Protein AF-A0A6N4DPA6-F1 (afdb_monomer_lite)

Sequence (140 aa):
MSDLPRKRKHWAKEALQALDLGWELLYKEYPQPNEEQKLELVSFAPMAAGLNRAVDDEALIQEAYLFTYERLSDDLLNRDPEEPVLHSVLFLLAYLDAHISFGLLSERRADEIMAYISEHCEIRGPALPAAQAADYTPKG

pLDDT: mean 86.65, std 14.92, range [40.0, 97.75]

Secondary structure (DSSP, 8-state):
-PPPP-SHHHHHHHHHHHHHHHHHHHHHH-SS--TTGGGGGGGHHHHHHHHHHT---HHHHHHHHHHHHHH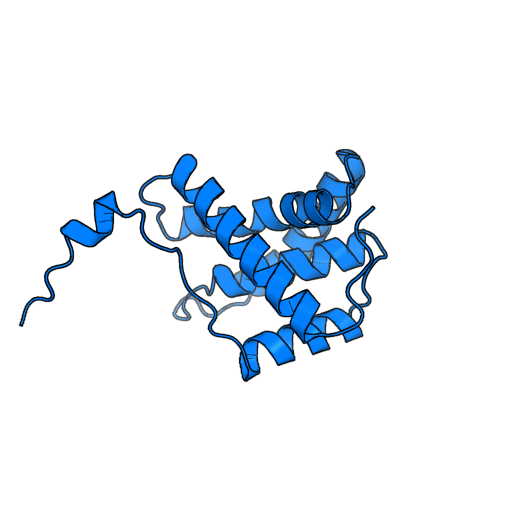HHHHHHHS-TTSPP-HHHHHHHHHHHHHHHTTSS-HHHHHHHHHHHHHHS--------HHHHTS-----

Foldseek 3Di:
DDDQDPDLVVLLVLLLVLLQVLLVVLCVVPVPDDLVSLLCSLLSQLVSLCVNVVNPPPVLSVQLSVQLCVVVVVVVVPDDPPDRDPSLLSNSLSNLSSCVSVVNDDPVRSVVSSVCCVVPHDSDDHPNPPVVVVPDDPDD

Organism: NCBI:txid2548426

Radius of gyration: 15.62 Å; chains: 1; bounding box: 52×35×36 Å

Structure (mmCIF, N/CA/C/O backbone):
data_AF-A0A6N4DPA6-F1
#
_entry.id   AF-A0A6N4DPA6-F1
#
loop_
_atom_site.group_PDB
_atom_site.id
_atom_site.type_symbol
_atom_site.label_atom_id
_atom_site.label_alt_id
_atom_site.label_comp_id
_atom_site.label_asym_id
_atom_site.label_entity_id
_atom_site.label_seq_id
_atom_site.pdbx_PDB_ins_code
_atom_site.Cartn_x
_atom_site.Cartn_y
_atom_site.Cartn_z
_atom_site.occupancy
_atom_site.B_iso_or_equiv
_atom_site.auth_seq_id
_atom_site.auth_comp_id
_atom_site.auth_asym_id
_atom_site.auth_atom_id
_atom_site.pdbx_PDB_model_num
ATOM 1 N N . MET A 1 1 ? 11.059 -13.059 -11.867 1.00 48.41 1 MET A N 1
ATOM 2 C CA . MET A 1 1 ? 10.476 -11.705 -11.880 1.00 48.41 1 MET A CA 1
ATOM 3 C C . MET A 1 1 ? 9.124 -11.768 -12.560 1.00 48.41 1 MET A C 1
ATOM 5 O O . MET A 1 1 ? 9.041 -12.299 -13.661 1.00 48.41 1 MET A O 1
ATOM 9 N N . SER A 1 2 ? 8.074 -11.314 -11.885 1.00 61.50 2 SER A N 1
ATOM 10 C CA . SER A 1 2 ? 6.783 -11.028 -12.514 1.00 61.50 2 SER A CA 1
ATOM 11 C C . SER A 1 2 ? 6.934 -9.781 -13.394 1.00 61.50 2 SER A C 1
ATOM 13 O O . SER A 1 2 ? 7.634 -8.835 -13.031 1.00 61.50 2 SER A O 1
ATOM 15 N N . ASP A 1 3 ? 6.320 -9.781 -14.575 1.00 76.00 3 ASP A N 1
ATOM 16 C CA . ASP A 1 3 ? 6.340 -8.604 -15.444 1.00 76.00 3 ASP A CA 1
ATOM 17 C C . ASP A 1 3 ? 5.566 -7.448 -14.797 1.00 76.00 3 ASP A C 1
ATOM 19 O O . ASP A 1 3 ? 4.445 -7.637 -14.316 1.00 76.00 3 ASP A O 1
ATOM 23 N N . LEU A 1 4 ? 6.119 -6.230 -14.856 1.00 84.44 4 LEU A N 1
ATOM 24 C CA . LEU A 1 4 ? 5.425 -5.038 -14.365 1.00 84.44 4 LEU A CA 1
ATOM 25 C C . LEU A 1 4 ? 4.087 -4.847 -15.102 1.00 84.44 4 LEU A C 1
ATOM 27 O O . LEU A 1 4 ? 4.058 -4.806 -16.345 1.00 84.44 4 LEU A O 1
ATOM 31 N N . PRO A 1 5 ? 2.966 -4.669 -14.379 1.00 87.88 5 PRO A N 1
ATOM 32 C CA . PRO A 1 5 ? 1.687 -4.468 -15.030 1.00 87.88 5 PRO A CA 1
ATOM 33 C C . PRO A 1 5 ? 1.688 -3.201 -15.902 1.00 87.88 5 PRO A C 1
ATOM 35 O O . PRO A 1 5 ? 1.999 -2.093 -15.473 1.00 87.88 5 PRO A O 1
ATOM 38 N N . ARG A 1 6 ? 1.281 -3.331 -17.169 1.00 87.44 6 ARG A N 1
ATOM 39 C CA . ARG A 1 6 ? 1.235 -2.179 -18.096 1.00 87.44 6 ARG A CA 1
ATOM 40 C C . ARG A 1 6 ? -0.025 -1.321 -17.943 1.00 87.44 6 ARG A C 1
ATOM 42 O O . ARG A 1 6 ? -0.038 -0.151 -18.322 1.00 87.44 6 ARG A O 1
ATOM 49 N N . LYS A 1 7 ? -1.113 -1.899 -17.424 1.00 92.38 7 LYS A N 1
ATOM 50 C CA . LYS A 1 7 ? -2.442 -1.267 -17.346 1.00 92.38 7 LYS A CA 1
ATOM 51 C C . LYS A 1 7 ? -2.829 -1.009 -15.894 1.00 92.38 7 LYS A C 1
ATOM 53 O O . LYS A 1 7 ? -2.657 -1.893 -15.062 1.00 92.38 7 LYS A O 1
ATOM 58 N N . ARG A 1 8 ? -3.441 0.150 -15.628 1.00 94.06 8 ARG A N 1
ATOM 59 C CA . ARG A 1 8 ? -3.902 0.554 -14.285 1.00 94.06 8 ARG A CA 1
ATOM 60 C C . ARG A 1 8 ? -4.821 -0.478 -13.640 1.00 94.06 8 ARG A C 1
ATOM 62 O O . ARG A 1 8 ? -4.591 -0.856 -12.508 1.00 94.06 8 ARG A O 1
ATOM 69 N N . LYS A 1 9 ? -5.745 -1.064 -14.408 1.00 94.88 9 LYS A N 1
ATOM 70 C CA . LYS A 1 9 ? -6.618 -2.146 -13.923 1.00 94.88 9 LYS A CA 1
ATOM 71 C C . LYS A 1 9 ? -5.883 -3.382 -13.384 1.00 94.88 9 LYS A C 1
ATOM 73 O O . LYS A 1 9 ? -6.424 -4.088 -12.546 1.00 94.88 9 LYS A O 1
ATOM 78 N N . HIS A 1 10 ? -4.687 -3.686 -13.894 1.00 95.38 10 HIS A N 1
ATOM 79 C CA . HIS A 1 10 ? -3.907 -4.829 -13.413 1.00 95.38 10 HIS A CA 1
ATOM 80 C C . HIS A 1 10 ? -3.154 -4.468 -12.131 1.00 95.38 10 HIS A C 1
ATOM 82 O O . HIS A 1 10 ? -3.143 -5.275 -11.214 1.00 95.38 10 HIS A O 1
ATOM 88 N N . TRP A 1 11 ? -2.615 -3.247 -12.050 1.00 95.94 11 TRP A N 1
ATOM 89 C CA . TRP A 1 11 ? -2.073 -2.702 -10.803 1.00 95.94 11 TRP A CA 1
ATOM 90 C C . TRP A 1 11 ? -3.127 -2.633 -9.701 1.00 95.94 11 TRP A C 1
ATOM 92 O O . TRP A 1 11 ? -2.880 -3.104 -8.604 1.00 95.94 11 TRP A O 1
ATOM 102 N N . ALA A 1 12 ? -4.321 -2.127 -10.013 1.00 96.06 12 ALA A N 1
ATOM 103 C CA . ALA A 1 12 ? -5.440 -2.070 -9.080 1.00 96.06 12 ALA A CA 1
ATOM 104 C C . ALA A 1 12 ? -5.811 -3.463 -8.554 1.00 96.06 12 ALA A C 1
ATOM 106 O O . ALA A 1 12 ? -5.936 -3.657 -7.351 1.00 96.06 12 ALA A O 1
ATOM 107 N N . LYS A 1 13 ? -5.927 -4.456 -9.449 1.00 95.38 13 LYS A N 1
ATOM 108 C CA . LYS A 1 13 ? -6.191 -5.843 -9.050 1.00 95.38 13 LYS A CA 1
ATOM 109 C C . LYS A 1 13 ? -5.108 -6.376 -8.110 1.00 95.38 13 LYS A C 1
ATOM 111 O O . LYS A 1 13 ? -5.439 -6.976 -7.099 1.00 95.38 13 LYS A O 1
ATOM 116 N N . GLU A 1 14 ? -3.843 -6.176 -8.457 1.00 95.44 14 GLU A N 1
ATOM 117 C CA . GLU A 1 14 ? -2.717 -6.648 -7.652 1.00 95.44 14 GLU A CA 1
ATOM 118 C C . GLU A 1 14 ? -2.667 -5.966 -6.276 1.00 95.44 14 GLU A C 1
ATOM 120 O O . GLU A 1 14 ? -2.510 -6.648 -5.271 1.00 95.44 14 GLU A O 1
ATOM 125 N N . ALA A 1 15 ? -2.872 -4.648 -6.216 1.00 96.81 15 ALA A N 1
ATOM 126 C CA . ALA A 1 15 ? -2.890 -3.889 -4.968 1.00 96.81 15 ALA A CA 1
ATOM 127 C C . ALA A 1 15 ? -4.030 -4.335 -4.038 1.00 96.81 15 ALA A C 1
ATOM 129 O O . ALA A 1 15 ? -3.823 -4.481 -2.838 1.00 96.81 15 ALA A O 1
ATOM 130 N N . LEU A 1 16 ? -5.216 -4.625 -4.586 1.00 96.12 16 LEU A N 1
ATOM 131 C CA . LEU A 1 16 ? -6.336 -5.166 -3.808 1.00 96.12 16 LEU A CA 1
ATOM 132 C C . LEU A 1 16 ? -6.052 -6.588 -3.300 1.00 96.12 16 LEU A C 1
ATOM 134 O O . LEU A 1 16 ? -6.374 -6.902 -2.164 1.00 96.12 16 LEU A O 1
ATOM 138 N N . GLN A 1 17 ? -5.386 -7.428 -4.097 1.00 94.88 17 GLN A N 1
ATOM 139 C CA . GLN A 1 17 ? -4.949 -8.754 -3.640 1.00 94.88 17 GLN A CA 1
ATOM 140 C C . GLN A 1 17 ? -3.877 -8.663 -2.544 1.00 94.88 17 GLN A C 1
ATOM 142 O O . GLN A 1 17 ? -3.865 -9.472 -1.621 1.00 94.88 17 GLN A O 1
ATOM 147 N N . ALA A 1 18 ? -2.982 -7.676 -2.630 1.00 96.00 18 ALA A N 1
ATOM 148 C CA . ALA A 1 18 ? -2.013 -7.394 -1.577 1.00 96.00 18 ALA A CA 1
ATOM 149 C C . ALA A 1 18 ? -2.697 -6.888 -0.297 1.00 96.00 18 ALA A C 1
ATOM 151 O O . ALA A 1 18 ? -2.285 -7.266 0.795 1.00 96.00 18 ALA A O 1
ATOM 152 N N . LEU A 1 19 ? -3.757 -6.085 -0.428 1.00 96.31 19 LEU A N 1
ATOM 153 C CA . LEU A 1 19 ? -4.574 -5.633 0.698 1.00 96.31 19 LEU A CA 1
ATOM 154 C C . LEU A 1 19 ? -5.269 -6.807 1.396 1.00 96.31 19 LEU A C 1
ATOM 156 O O . LEU A 1 19 ? -5.250 -6.867 2.623 1.00 96.31 19 LEU A O 1
ATOM 160 N N . ASP A 1 20 ? -5.831 -7.752 0.637 1.00 94.25 20 ASP A N 1
ATOM 161 C CA . ASP A 1 20 ? -6.427 -8.969 1.201 1.00 94.25 20 ASP A CA 1
ATOM 162 C C . ASP A 1 20 ? -5.392 -9.755 2.026 1.00 94.25 20 ASP A C 1
ATOM 164 O O . ASP A 1 20 ? -5.658 -10.112 3.173 1.00 94.25 20 ASP A O 1
ATOM 168 N N . LEU A 1 21 ? -4.177 -9.940 1.491 1.00 93.69 21 LEU A N 1
ATOM 169 C CA . LEU A 1 21 ? -3.070 -10.570 2.220 1.00 93.69 21 LEU A CA 1
ATOM 170 C C . LEU A 1 21 ? -2.682 -9.776 3.478 1.00 93.69 21 LEU A C 1
ATOM 172 O O . LEU A 1 21 ? -2.453 -10.369 4.530 1.00 93.69 21 LEU A O 1
ATOM 176 N N . GLY A 1 22 ? -2.612 -8.446 3.390 1.00 94.81 22 GLY A N 1
ATOM 177 C CA . GLY A 1 22 ? -2.320 -7.582 4.534 1.00 94.81 22 GLY A CA 1
ATOM 178 C C . GLY A 1 22 ? -3.340 -7.763 5.659 1.00 94.81 22 GLY A C 1
ATOM 179 O O . GLY A 1 22 ? -2.960 -7.924 6.818 1.00 94.81 22 GLY A O 1
ATOM 180 N N . TRP A 1 23 ? -4.631 -7.818 5.319 1.00 94.62 23 TRP A N 1
ATOM 181 C CA . TRP A 1 23 ? -5.679 -8.121 6.290 1.00 94.62 23 TRP A CA 1
ATOM 182 C C . TRP A 1 23 ? -5.516 -9.522 6.881 1.00 94.62 23 TRP A C 1
ATOM 184 O O . TRP A 1 23 ? -5.577 -9.667 8.099 1.00 94.62 23 TRP A O 1
ATOM 194 N N . GLU A 1 24 ? -5.271 -10.550 6.065 1.00 93.12 24 GLU A N 1
ATOM 195 C CA . GLU A 1 24 ? -5.040 -11.914 6.560 1.00 93.12 24 GLU A CA 1
ATOM 196 C C . GLU A 1 24 ? -3.881 -11.985 7.568 1.00 93.12 24 GLU A C 1
ATOM 198 O O . GLU A 1 24 ? -4.007 -12.639 8.607 1.00 93.12 24 GLU A O 1
ATOM 203 N N . LEU A 1 25 ? -2.771 -11.294 7.289 1.00 92.94 25 LEU A N 1
ATOM 204 C CA . LEU A 1 25 ? -1.616 -11.217 8.186 1.00 92.94 25 LEU A CA 1
ATOM 205 C C . LEU A 1 25 ? -1.965 -10.496 9.489 1.00 92.94 25 LEU A C 1
ATOM 207 O O . LEU A 1 25 ? -1.697 -11.034 10.564 1.00 92.94 25 LEU A O 1
ATOM 211 N N . LEU A 1 26 ? -2.643 -9.349 9.402 1.00 94.19 26 LEU A N 1
ATOM 212 C CA . LEU A 1 26 ? -3.076 -8.607 10.580 1.00 94.19 26 LEU A CA 1
ATOM 213 C C . LEU A 1 26 ? -3.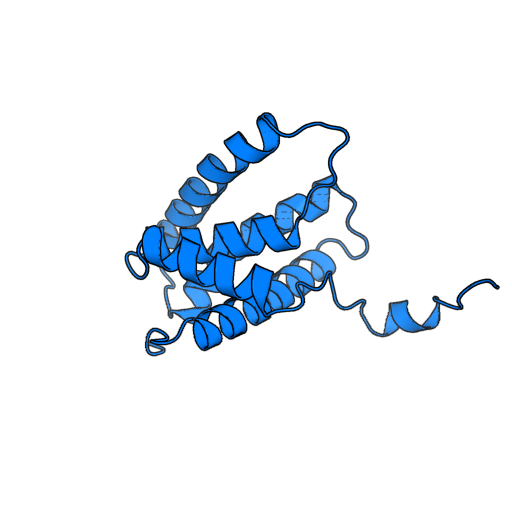998 -9.450 11.468 1.00 94.19 26 LEU A C 1
ATOM 215 O O . LEU A 1 26 ? -3.789 -9.513 12.672 1.00 94.19 26 LEU A O 1
ATOM 219 N N . TYR A 1 27 ? -4.993 -10.136 10.900 1.00 92.12 27 TYR A N 1
ATOM 220 C CA . TYR A 1 27 ? -5.925 -10.965 11.677 1.00 92.12 27 TYR A CA 1
ATOM 221 C C . TYR A 1 27 ? -5.282 -12.20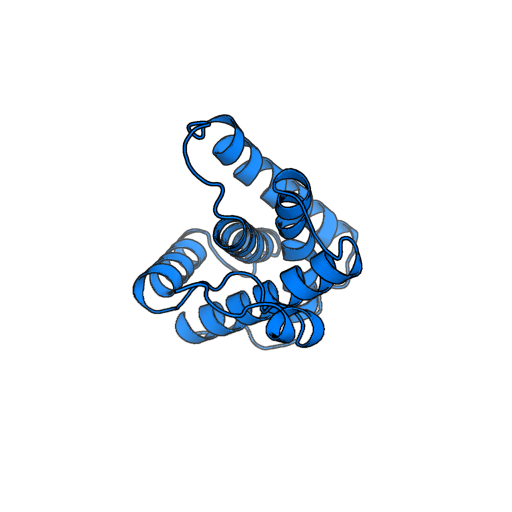9 12.281 1.00 92.12 27 TYR A C 1
ATOM 223 O O . TYR A 1 27 ? -5.767 -12.741 13.283 1.00 92.12 27 TYR A O 1
ATOM 231 N N . LYS A 1 28 ? -4.199 -12.695 11.678 1.00 91.44 28 LYS A N 1
ATOM 232 C CA . LYS A 1 28 ? -3.412 -13.788 12.241 1.00 91.44 28 LYS A CA 1
ATOM 233 C C . LYS A 1 28 ? -2.666 -13.350 13.502 1.00 91.44 28 LYS A C 1
ATOM 235 O O . LYS A 1 28 ? -2.519 -14.160 14.415 1.00 91.44 28 LYS A O 1
ATOM 240 N N . GLU A 1 29 ? -2.211 -12.102 13.546 1.00 91.88 29 GLU A N 1
ATOM 241 C CA . GLU A 1 29 ? -1.518 -11.516 14.696 1.00 91.88 29 GLU A CA 1
ATOM 242 C C . GLU A 1 29 ? -2.500 -10.994 15.756 1.00 91.88 29 GLU A C 1
ATOM 244 O O . GLU A 1 29 ? -2.384 -11.311 16.940 1.00 91.88 29 GLU A O 1
ATOM 249 N N . TYR A 1 30 ? -3.544 -10.298 15.306 1.00 92.06 30 TYR A N 1
ATOM 250 C CA . TYR A 1 30 ? -4.609 -9.711 16.111 1.00 92.06 30 TYR A CA 1
ATOM 251 C C . TYR A 1 30 ? -5.979 -10.193 15.609 1.00 92.06 30 TYR A C 1
ATOM 253 O O . TYR A 1 30 ? -6.581 -9.560 14.744 1.00 92.06 30 TYR A O 1
ATOM 261 N N . PRO A 1 31 ? -6.546 -11.277 16.170 1.00 89.56 31 PRO A N 1
ATOM 262 C CA . PRO A 1 31 ? -7.826 -11.826 15.703 1.00 89.56 31 PRO A CA 1
ATOM 263 C C . PRO A 1 31 ? -9.021 -10.859 15.761 1.00 89.56 31 PRO A C 1
ATOM 265 O O . PRO A 1 31 ? -10.027 -11.077 15.082 1.00 89.56 31 PRO A O 1
ATOM 268 N N . GLN A 1 32 ? -8.933 -9.815 16.589 1.00 90.25 32 GLN A N 1
ATOM 269 C CA . GLN A 1 32 ? -9.918 -8.738 16.714 1.00 90.25 32 GLN A CA 1
ATOM 270 C C . GLN A 1 32 ? -9.177 -7.404 16.906 1.00 90.25 32 GLN A C 1
ATOM 272 O O . GLN A 1 32 ? -9.062 -6.934 18.039 1.00 90.25 32 GLN A O 1
ATOM 277 N N . PRO A 1 33 ? -8.621 -6.816 15.830 1.00 91.06 33 PRO A N 1
ATOM 278 C CA . PRO A 1 33 ? -7.780 -5.638 15.949 1.00 91.06 33 PRO A CA 1
ATOM 279 C C . PRO A 1 33 ? -8.632 -4.410 16.280 1.00 91.06 33 PRO A C 1
ATOM 281 O O . PRO A 1 33 ? -9.670 -4.162 15.653 1.00 91.06 33 PRO A O 1
ATOM 284 N N . ASN A 1 34 ? -8.182 -3.630 17.259 1.00 91.00 34 ASN A N 1
ATOM 285 C CA . ASN A 1 34 ? -8.719 -2.298 17.521 1.00 91.00 34 ASN A CA 1
ATOM 286 C C . ASN A 1 34 ? -8.212 -1.282 16.470 1.00 91.00 34 ASN A C 1
ATOM 288 O O . ASN A 1 34 ? -7.426 -1.620 15.588 1.00 91.00 34 ASN A O 1
ATOM 292 N N . GLU A 1 35 ? -8.669 -0.031 16.538 1.00 87.62 35 GLU A N 1
ATOM 293 C CA . GLU A 1 35 ? -8.315 1.002 15.548 1.00 87.62 35 GLU A CA 1
ATOM 294 C C . GLU A 1 35 ? -6.815 1.325 15.484 1.00 87.62 35 GLU A C 1
ATOM 296 O O . GLU A 1 35 ? -6.309 1.635 14.406 1.00 87.62 35 GLU A O 1
ATOM 301 N N . GLU A 1 36 ? -6.108 1.220 16.611 1.00 88.31 36 GLU A N 1
ATOM 302 C CA . GLU A 1 36 ? -4.660 1.428 16.695 1.00 88.31 36 GLU A CA 1
ATOM 303 C C . GLU A 1 36 ? -3.912 0.265 16.035 1.00 88.31 36 GLU A C 1
ATOM 305 O O . GLU A 1 36 ? -3.086 0.482 15.158 1.00 88.31 36 GLU A O 1
ATOM 310 N N . GLN A 1 37 ? -4.289 -0.974 16.352 1.00 92.38 37 GLN A N 1
ATOM 311 C CA . GLN A 1 37 ? -3.716 -2.180 15.746 1.00 92.38 37 GLN A CA 1
ATOM 312 C C . GLN A 1 37 ? -3.981 -2.242 14.240 1.00 92.38 37 GLN A C 1
ATOM 314 O O . GLN A 1 37 ? -3.137 -2.694 13.477 1.00 92.38 37 GLN A O 1
ATOM 319 N N . LYS A 1 38 ? -5.126 -1.739 13.761 1.00 91.62 38 LYS A N 1
ATOM 320 C CA . LYS A 1 38 ? -5.392 -1.648 12.317 1.00 91.62 38 LYS A CA 1
ATOM 321 C C . LYS A 1 38 ? -4.419 -0.724 11.580 1.00 91.62 38 LYS A C 1
ATOM 323 O O . LYS A 1 38 ? -4.272 -0.881 10.370 1.00 91.62 38 LYS A O 1
ATOM 328 N N . LEU A 1 39 ? -3.743 0.209 12.258 1.00 90.00 39 LEU A N 1
ATOM 329 C CA . LEU A 1 39 ? -2.685 1.015 11.633 1.00 90.00 39 LEU A CA 1
ATOM 330 C C . LEU A 1 39 ? -1.472 0.160 11.252 1.00 90.00 39 LEU A C 1
ATOM 332 O O . LEU A 1 39 ? -0.813 0.460 10.257 1.00 90.00 39 LEU A O 1
ATOM 336 N N . GLU A 1 40 ? -1.227 -0.948 11.959 1.00 91.69 40 GLU A N 1
ATOM 337 C CA . GLU A 1 40 ? -0.143 -1.884 11.637 1.00 91.69 40 GLU A CA 1
ATOM 338 C C . GLU A 1 40 ? -0.336 -2.551 10.271 1.00 91.69 40 GLU A C 1
ATOM 340 O O . GLU A 1 40 ? 0.637 -3.020 9.685 1.00 91.69 40 GLU A O 1
ATOM 345 N N . LEU A 1 41 ? -1.548 -2.511 9.698 1.00 93.44 41 LEU A N 1
ATOM 346 C CA . LEU A 1 41 ? -1.816 -2.977 8.337 1.00 93.44 41 LEU A CA 1
ATOM 347 C C . LEU A 1 41 ? -0.819 -2.384 7.330 1.00 93.44 41 LEU A C 1
ATOM 349 O O . LEU A 1 41 ? -0.304 -3.098 6.471 1.00 93.44 41 LEU A O 1
ATOM 353 N N . VAL A 1 42 ? -0.508 -1.092 7.470 1.00 92.75 42 VAL A N 1
ATOM 354 C CA . VAL A 1 42 ? 0.414 -0.351 6.596 1.00 92.75 42 VAL A CA 1
ATOM 355 C C . VAL A 1 42 ? 1.809 -0.984 6.566 1.00 92.75 42 VAL A C 1
ATOM 357 O O . VAL A 1 42 ? 2.452 -1.001 5.516 1.00 92.75 42 VAL A O 1
ATOM 360 N N . SER A 1 43 ? 2.259 -1.571 7.680 1.00 92.62 43 SER A N 1
ATOM 361 C CA . SER A 1 43 ? 3.588 -2.184 7.786 1.00 92.62 43 SER A CA 1
ATOM 362 C C . SER A 1 43 ? 3.774 -3.398 6.870 1.00 92.62 43 SER A C 1
ATOM 364 O O . SER A 1 43 ? 4.894 -3.697 6.456 1.00 92.62 43 SER A O 1
ATOM 366 N N . PHE A 1 44 ? 2.682 -4.059 6.474 1.00 94.75 44 PHE A N 1
ATOM 367 C CA . PHE A 1 44 ? 2.729 -5.199 5.559 1.00 94.75 44 PHE A CA 1
ATOM 368 C C . PHE A 1 44 ? 2.865 -4.786 4.087 1.00 94.75 44 PHE A C 1
ATOM 370 O O . PHE A 1 44 ? 3.208 -5.621 3.247 1.00 94.75 44 PHE A O 1
ATOM 377 N N . ALA A 1 45 ? 2.616 -3.519 3.742 1.00 96.31 45 ALA A N 1
ATOM 378 C CA . ALA A 1 45 ? 2.566 -3.082 2.350 1.00 96.31 45 ALA A CA 1
ATOM 379 C C . ALA A 1 45 ? 3.924 -3.177 1.615 1.00 96.31 45 ALA A C 1
ATOM 381 O O . ALA A 1 45 ? 3.946 -3.743 0.515 1.00 96.31 45 ALA A O 1
ATOM 382 N N . PRO A 1 46 ? 5.064 -2.733 2.190 1.00 95.81 46 PRO A N 1
ATOM 383 C CA . PRO A 1 46 ? 6.380 -2.879 1.558 1.00 95.81 46 PRO A CA 1
ATOM 384 C C . PRO A 1 46 ? 6.781 -4.341 1.347 1.00 95.81 46 PRO A C 1
ATOM 386 O O . PRO A 1 46 ? 7.293 -4.700 0.287 1.00 95.81 46 PRO A O 1
ATOM 389 N N . MET A 1 47 ? 6.482 -5.206 2.322 1.00 94.75 47 MET A N 1
ATOM 390 C CA . MET A 1 47 ? 6.716 -6.646 2.209 1.00 94.75 47 MET A CA 1
ATOM 391 C C . MET A 1 47 ? 5.883 -7.249 1.071 1.00 94.75 47 MET A C 1
ATOM 393 O O . MET A 1 47 ? 6.418 -7.962 0.223 1.00 94.75 47 MET A O 1
ATOM 397 N N . ALA A 1 48 ? 4.584 -6.940 1.007 1.00 95.19 48 ALA A N 1
ATOM 398 C CA . ALA A 1 48 ? 3.704 -7.430 -0.051 1.00 95.19 48 ALA A CA 1
ATOM 399 C C . ALA A 1 48 ? 4.154 -6.951 -1.443 1.00 95.19 48 ALA A C 1
ATOM 401 O O . ALA A 1 48 ? 4.131 -7.721 -2.408 1.00 95.19 48 ALA A O 1
ATOM 402 N N . ALA A 1 49 ? 4.611 -5.700 -1.551 1.00 95.25 49 ALA A N 1
ATOM 403 C CA . ALA A 1 49 ? 5.193 -5.161 -2.776 1.00 95.25 49 ALA A CA 1
ATOM 404 C C . ALA A 1 49 ? 6.472 -5.918 -3.175 1.00 95.25 49 ALA A C 1
ATOM 406 O O . ALA A 1 49 ? 6.620 -6.304 -4.338 1.00 95.25 49 ALA A O 1
ATOM 407 N N . GLY A 1 50 ? 7.355 -6.199 -2.211 1.00 93.12 50 GLY A N 1
ATOM 408 C CA . GLY A 1 50 ? 8.572 -6.975 -2.438 1.00 93.12 50 GLY A CA 1
ATOM 409 C C . GLY A 1 50 ? 8.275 -8.391 -2.934 1.00 93.12 50 GLY A C 1
ATOM 410 O O . GLY A 1 50 ? 8.799 -8.808 -3.971 1.00 93.12 50 GLY A O 1
ATOM 411 N N . LEU A 1 51 ? 7.333 -9.091 -2.291 1.00 92.25 51 LEU A N 1
ATOM 412 C CA . LEU A 1 51 ? 6.872 -10.423 -2.703 1.00 92.25 51 LEU A CA 1
ATOM 413 C C . LEU A 1 51 ? 6.358 -10.431 -4.147 1.00 92.25 51 LEU A C 1
ATOM 415 O O . LEU A 1 51 ? 6.762 -11.276 -4.950 1.00 92.25 51 LEU A O 1
ATOM 419 N N . ASN A 1 52 ? 5.528 -9.452 -4.516 1.00 92.50 52 ASN A N 1
ATOM 420 C CA . ASN A 1 52 ? 4.977 -9.344 -5.866 1.00 92.50 52 ASN A CA 1
ATOM 421 C C . ASN A 1 52 ? 6.024 -9.034 -6.935 1.00 92.50 52 ASN A C 1
ATOM 423 O O . ASN A 1 52 ? 5.710 -9.139 -8.123 1.00 92.50 52 ASN A O 1
ATOM 427 N N . ARG A 1 53 ? 7.248 -8.665 -6.551 1.00 91.44 53 ARG A N 1
ATOM 428 C CA . ARG A 1 53 ? 8.348 -8.322 -7.461 1.00 91.44 53 ARG A CA 1
ATOM 429 C C . ARG A 1 53 ? 9.571 -9.220 -7.312 1.00 91.44 53 ARG A C 1
ATOM 431 O O . ARG A 1 53 ? 10.510 -9.068 -8.090 1.00 91.44 53 ARG A O 1
ATOM 438 N N . ALA A 1 54 ? 9.513 -10.207 -6.417 1.00 88.62 54 ALA A N 1
ATOM 439 C CA . ALA A 1 54 ? 10.653 -11.032 -6.027 1.00 88.62 54 ALA A CA 1
ATOM 440 C C . ALA A 1 54 ? 11.850 -10.183 -5.557 1.00 88.62 54 ALA A C 1
ATOM 442 O O . ALA A 1 54 ? 12.988 -10.460 -5.924 1.00 88.62 54 ALA A O 1
ATOM 443 N N . VAL A 1 55 ? 11.561 -9.130 -4.788 1.00 87.94 55 VAL A N 1
ATOM 444 C CA . VAL A 1 55 ? 12.553 -8.397 -3.997 1.00 87.94 55 VAL A CA 1
ATOM 445 C C . VAL A 1 55 ? 12.617 -9.086 -2.639 1.00 87.94 55 VAL A C 1
ATOM 447 O O . VAL A 1 55 ? 11.636 -9.078 -1.898 1.00 87.94 55 VAL A O 1
ATOM 450 N N . ASP A 1 56 ? 13.746 -9.722 -2.355 1.00 87.69 56 ASP A N 1
ATOM 451 C CA . ASP A 1 56 ? 14.056 -10.423 -1.105 1.00 87.69 56 ASP A CA 1
ATOM 452 C C . ASP A 1 56 ? 15.124 -9.699 -0.267 1.00 87.69 56 ASP A C 1
ATOM 454 O O . ASP A 1 56 ? 15.467 -10.148 0.824 1.00 87.69 56 ASP A O 1
ATOM 458 N N . ASP A 1 57 ? 15.622 -8.560 -0.754 1.00 91.50 57 ASP A N 1
ATOM 459 C CA . ASP A 1 57 ? 16.549 -7.703 -0.025 1.00 91.50 57 ASP A CA 1
ATOM 460 C C . ASP A 1 57 ? 15.828 -7.002 1.137 1.00 91.50 57 ASP A C 1
ATOM 462 O O . ASP A 1 57 ? 15.047 -6.063 0.953 1.00 91.50 57 ASP A O 1
ATOM 466 N N . GLU A 1 58 ? 16.100 -7.478 2.351 1.00 91.94 58 GLU A N 1
ATOM 467 C CA . GLU A 1 58 ? 15.529 -6.948 3.589 1.00 91.94 58 GLU A CA 1
ATOM 468 C C . GLU A 1 58 ? 15.862 -5.467 3.807 1.00 91.94 58 GLU A C 1
ATOM 470 O O . GLU A 1 58 ? 15.026 -4.733 4.335 1.00 91.94 58 GLU A O 1
ATOM 475 N N . ALA A 1 59 ? 17.043 -5.001 3.382 1.00 93.56 59 ALA A N 1
ATOM 476 C CA . ALA A 1 59 ? 17.425 -3.602 3.532 1.00 93.56 59 ALA A CA 1
ATOM 477 C C . ALA A 1 59 ? 16.575 -2.712 2.619 1.00 93.56 59 ALA A C 1
ATOM 479 O O . ALA A 1 59 ? 16.051 -1.699 3.079 1.00 93.56 59 ALA A O 1
ATOM 480 N N . LEU A 1 60 ? 16.346 -3.129 1.369 1.00 93.06 60 LEU A N 1
ATOM 481 C CA . LEU A 1 60 ? 15.457 -2.404 0.454 1.00 93.06 60 LEU A CA 1
ATOM 482 C C . LEU A 1 60 ? 14.006 -2.388 0.951 1.00 93.06 60 LEU A C 1
ATOM 484 O O . LEU A 1 60 ? 13.335 -1.360 0.863 1.00 93.06 60 LEU A O 1
ATOM 488 N N . ILE A 1 61 ? 13.511 -3.502 1.496 1.00 94.31 61 ILE A N 1
ATOM 489 C CA . ILE A 1 61 ? 12.161 -3.560 2.081 1.00 94.31 61 ILE A CA 1
ATOM 490 C C . ILE A 1 61 ? 12.061 -2.622 3.291 1.00 94.31 61 ILE A C 1
ATOM 492 O O . ILE A 1 61 ? 11.064 -1.912 3.432 1.00 94.31 61 ILE A O 1
ATOM 496 N N . GLN A 1 62 ? 13.091 -2.581 4.138 1.00 93.81 62 GLN A N 1
ATOM 497 C CA . GLN A 1 62 ? 13.134 -1.698 5.300 1.00 93.81 62 GLN A CA 1
ATOM 498 C C . GLN A 1 62 ? 13.209 -0.217 4.902 1.00 93.81 62 GLN A C 1
ATOM 500 O O . GLN A 1 62 ? 12.546 0.617 5.518 1.00 93.81 62 GLN A O 1
ATOM 505 N N . GLU A 1 63 ? 13.976 0.126 3.868 1.00 94.25 63 GLU A N 1
ATOM 506 C CA . GLU A 1 63 ? 14.019 1.484 3.314 1.00 94.25 63 GLU A CA 1
ATOM 507 C C . GLU A 1 63 ? 12.649 1.906 2.769 1.00 94.25 63 GLU A C 1
ATOM 509 O O . GLU A 1 63 ? 12.169 2.996 3.087 1.00 94.25 63 GLU A O 1
ATOM 514 N N . ALA A 1 64 ? 11.974 1.024 2.026 1.00 94.12 64 ALA A N 1
ATOM 515 C CA . ALA A 1 64 ? 10.617 1.270 1.546 1.00 94.12 64 ALA A CA 1
ATOM 516 C C . ALA A 1 64 ? 9.616 1.426 2.701 1.00 94.12 64 ALA A C 1
ATOM 518 O O . ALA A 1 64 ? 8.758 2.307 2.654 1.00 94.12 64 ALA A O 1
ATOM 519 N N . TYR A 1 65 ? 9.746 0.631 3.768 1.00 93.69 65 TYR A N 1
ATOM 520 C CA . TYR A 1 65 ? 8.947 0.800 4.980 1.00 93.69 65 TYR A CA 1
ATOM 521 C C . TYR A 1 65 ? 9.121 2.193 5.583 1.00 93.69 65 TYR A C 1
ATOM 523 O O . TYR A 1 65 ? 8.128 2.891 5.779 1.00 93.69 65 TYR A O 1
ATOM 531 N N . LEU A 1 66 ? 10.360 2.636 5.804 1.00 93.00 66 LEU A N 1
ATOM 532 C CA . LEU A 1 66 ? 10.632 3.961 6.365 1.00 93.00 66 LEU A CA 1
ATOM 533 C C . LEU A 1 66 ? 10.078 5.082 5.476 1.00 93.00 66 LEU A C 1
ATOM 535 O O . LEU A 1 66 ? 9.423 5.988 5.985 1.00 93.00 66 LEU A O 1
ATOM 539 N N . PHE A 1 67 ? 10.267 4.976 4.158 1.00 91.69 67 PHE A N 1
ATOM 540 C CA . PHE A 1 67 ? 9.733 5.930 3.186 1.00 91.69 67 PHE A CA 1
ATOM 541 C C . PHE A 1 67 ? 8.201 6.033 3.244 1.00 91.69 67 PHE A C 1
ATOM 543 O O . PHE A 1 67 ? 7.650 7.132 3.307 1.00 91.69 67 PHE A O 1
ATOM 550 N N . THR A 1 68 ? 7.500 4.895 3.245 1.00 92.38 68 THR A N 1
ATOM 551 C CA . THR A 1 68 ? 6.027 4.875 3.315 1.00 92.38 68 THR A CA 1
ATOM 552 C C . THR A 1 68 ? 5.509 5.384 4.659 1.00 92.38 68 THR A C 1
ATOM 554 O O . THR A 1 68 ? 4.522 6.116 4.702 1.00 92.38 68 THR A O 1
ATOM 557 N N . TYR A 1 69 ? 6.192 5.043 5.754 1.00 89.06 69 TYR A N 1
AT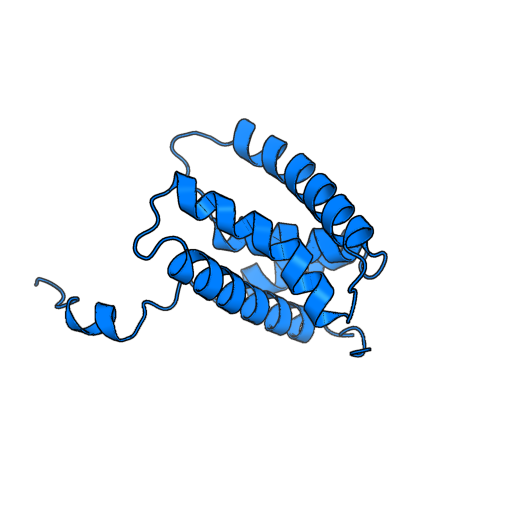OM 558 C CA . TYR A 1 69 ? 5.817 5.465 7.098 1.00 89.06 69 TYR A CA 1
ATOM 559 C C . TYR A 1 69 ? 5.951 6.978 7.280 1.00 89.06 69 TYR A C 1
ATOM 561 O O . TYR A 1 69 ? 5.053 7.596 7.846 1.00 89.06 69 TYR A O 1
ATOM 569 N N . GLU A 1 70 ? 7.037 7.585 6.790 1.00 88.88 70 GLU A N 1
ATOM 570 C CA . GLU A 1 70 ? 7.255 9.036 6.866 1.00 88.88 70 GLU A CA 1
ATOM 571 C C . GLU A 1 70 ? 6.131 9.799 6.155 1.00 88.88 70 GLU A C 1
ATOM 573 O O . GLU A 1 70 ? 5.495 10.662 6.756 1.00 88.88 70 GLU A O 1
ATOM 578 N N . ARG A 1 71 ? 5.804 9.402 4.919 1.00 87.06 71 ARG A N 1
ATOM 579 C CA . ARG A 1 71 ? 4.747 10.043 4.120 1.00 87.06 71 ARG A CA 1
ATOM 580 C C . ARG A 1 71 ? 3.370 9.933 4.773 1.00 87.06 71 ARG A C 1
ATOM 582 O O . ARG A 1 71 ? 2.644 10.917 4.840 1.00 87.06 71 ARG A O 1
ATOM 589 N N . LEU A 1 72 ? 3.020 8.754 5.285 1.00 87.12 72 LEU A N 1
ATOM 590 C CA . LEU A 1 72 ? 1.706 8.535 5.896 1.00 87.12 72 LEU A CA 1
ATOM 591 C C . LEU A 1 72 ? 1.588 9.110 7.309 1.00 87.12 72 LEU A C 1
ATOM 593 O O . LEU A 1 72 ? 0.482 9.429 7.743 1.00 87.12 72 LEU A O 1
ATOM 597 N N . SER A 1 73 ? 2.698 9.240 8.040 1.00 84.50 73 SER A N 1
ATOM 598 C CA . SER A 1 73 ? 2.689 9.839 9.379 1.00 84.50 73 SER A CA 1
ATOM 599 C C . SER A 1 73 ? 2.278 11.303 9.320 1.00 84.50 73 SER A C 1
ATOM 601 O O . SER A 1 73 ? 1.468 11.732 10.139 1.00 84.50 73 SER A O 1
ATOM 603 N N . ASP A 1 74 ? 2.771 12.051 8.333 1.00 80.44 74 ASP A N 1
ATOM 604 C CA . ASP A 1 74 ? 2.377 13.446 8.135 1.00 80.44 74 ASP A CA 1
ATOM 605 C C . ASP A 1 74 ? 0.875 13.567 7.838 1.00 80.44 74 ASP A C 1
ATOM 607 O O . ASP A 1 74 ? 0.194 14.407 8.432 1.00 80.44 74 ASP A O 1
ATOM 611 N N . ASP A 1 75 ? 0.324 12.688 7.000 1.00 80.94 75 ASP A N 1
ATOM 612 C CA . ASP A 1 75 ? -1.114 12.663 6.704 1.00 80.94 75 ASP A CA 1
ATOM 613 C C . ASP A 1 75 ? -1.952 12.315 7.946 1.00 80.94 75 ASP A C 1
ATOM 615 O O . ASP A 1 75 ? -2.974 12.945 8.224 1.00 80.94 75 ASP A O 1
ATOM 619 N N . LEU A 1 76 ? -1.507 11.337 8.741 1.00 82.50 76 LEU A N 1
ATOM 620 C CA . LEU A 1 76 ? -2.195 10.912 9.962 1.00 82.50 76 LEU A CA 1
ATOM 621 C C . LEU A 1 76 ? -2.143 11.961 11.078 1.00 82.50 76 LEU A C 1
ATOM 623 O O . LEU A 1 76 ? -3.114 12.086 11.824 1.00 82.50 76 LEU A O 1
ATOM 627 N N . LEU A 1 77 ? -1.037 12.699 11.203 1.00 82.38 77 LEU A N 1
ATOM 628 C CA . LEU A 1 77 ? -0.865 13.754 12.206 1.00 82.38 77 LEU A CA 1
ATOM 629 C C . LEU A 1 77 ? -1.703 14.999 11.898 1.00 82.38 77 LEU A C 1
ATOM 631 O O . LEU A 1 77 ? -2.122 15.691 12.825 1.00 82.38 77 LEU A O 1
ATOM 635 N N . ASN A 1 78 ? -1.941 15.283 10.615 1.00 82.31 78 ASN A N 1
ATOM 636 C CA . ASN A 1 78 ? -2.689 16.460 10.165 1.00 82.31 78 ASN A CA 1
ATOM 637 C C . ASN A 1 78 ? -4.184 16.192 9.919 1.00 82.31 78 ASN A C 1
ATOM 639 O O . ASN A 1 78 ? -4.930 17.122 9.609 1.00 82.31 78 ASN A O 1
ATOM 643 N N . ARG A 1 79 ? -4.626 14.940 10.055 1.00 84.50 79 ARG A N 1
ATOM 644 C CA . ARG A 1 79 ? -6.031 14.535 9.940 1.00 84.50 79 ARG A CA 1
ATOM 645 C C . ARG A 1 79 ? -6.888 15.139 11.062 1.00 84.50 79 ARG A C 1
ATOM 647 O O . ARG A 1 79 ? -6.453 15.244 12.209 1.00 84.50 79 ARG A O 1
ATOM 654 N N . ASP A 1 80 ? -8.150 15.432 10.748 1.00 85.44 80 ASP A N 1
ATOM 655 C CA . ASP A 1 80 ? -9.163 15.726 11.763 1.00 85.44 80 ASP A CA 1
ATOM 656 C C . ASP A 1 80 ? -9.423 14.474 12.636 1.00 85.44 80 ASP A C 1
ATOM 658 O O . ASP A 1 80 ? -9.735 13.404 12.101 1.00 85.44 80 ASP A O 1
ATOM 662 N N . PRO A 1 81 ? -9.308 14.557 13.975 1.00 81.56 81 PRO A N 1
ATOM 663 C CA . PRO A 1 81 ? -9.584 13.430 14.862 1.00 81.56 81 PRO A CA 1
ATOM 664 C C . PRO A 1 81 ? -10.982 12.815 14.701 1.00 81.56 81 PRO A C 1
ATOM 666 O O . PRO A 1 81 ? -11.140 11.627 14.993 1.00 81.56 81 PRO A O 1
ATOM 669 N N . GLU A 1 82 ? -11.979 13.589 14.255 1.00 84.88 82 GLU A N 1
ATOM 670 C CA . GLU A 1 82 ? -13.345 13.105 14.012 1.00 84.88 82 GLU A CA 1
ATOM 671 C C . GLU A 1 82 ? -13.488 12.349 12.683 1.00 84.88 82 GLU A C 1
ATOM 673 O O . GLU A 1 82 ? -14.453 11.601 12.496 1.00 84.88 82 GLU A O 1
ATOM 678 N N . GLU A 1 83 ? -12.525 12.485 11.769 1.00 83.38 83 GLU A N 1
ATOM 679 C CA . GLU A 1 83 ? -12.528 11.737 10.518 1.00 83.38 83 GLU A CA 1
ATOM 680 C C . GLU A 1 83 ? -12.078 10.283 10.740 1.00 83.38 83 GLU A C 1
ATOM 682 O O . GLU A 1 83 ? -11.064 10.020 11.411 1.00 83.38 83 GLU A O 1
ATOM 687 N N . PRO A 1 84 ? -12.80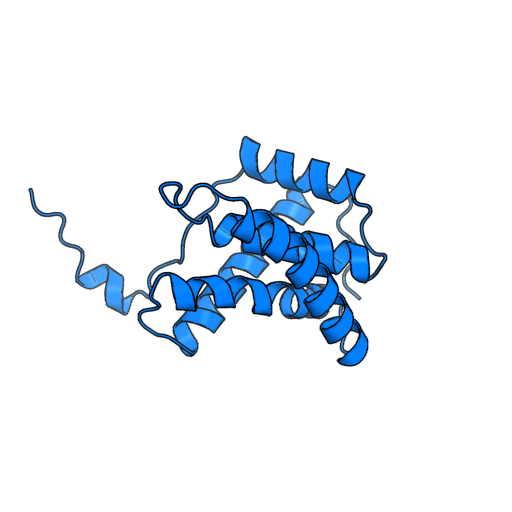6 9.305 10.162 1.00 84.62 84 PRO A N 1
ATOM 688 C CA . PRO A 1 84 ? -12.439 7.904 10.273 1.00 84.62 84 PRO A CA 1
ATOM 689 C C . PRO A 1 84 ? -11.122 7.638 9.543 1.00 84.62 84 PRO A C 1
ATOM 691 O O . PRO A 1 84 ? -10.903 8.095 8.421 1.00 84.62 84 PRO A O 1
ATOM 694 N N . VAL A 1 85 ? -10.261 6.825 10.154 1.00 87.19 85 VAL A N 1
ATOM 695 C CA . VAL A 1 85 ? -9.067 6.323 9.473 1.00 87.19 85 VAL A CA 1
ATOM 696 C C . VAL A 1 85 ? -9.489 5.309 8.420 1.00 87.19 85 VAL A C 1
ATOM 698 O O . VAL A 1 85 ? -10.142 4.313 8.720 1.00 87.19 85 VAL A O 1
ATOM 701 N N . LEU A 1 86 ? -9.083 5.539 7.176 1.00 90.12 86 LEU A N 1
ATOM 702 C CA . LEU A 1 86 ? -9.329 4.612 6.078 1.00 90.12 86 LEU A CA 1
ATOM 703 C C . LEU A 1 86 ? -8.139 3.651 5.930 1.00 90.12 86 LEU A C 1
ATOM 705 O O . LEU A 1 86 ? -7.338 3.795 5.010 1.00 90.12 86 LEU A O 1
ATOM 709 N N . HIS A 1 87 ? -8.000 2.661 6.822 1.00 92.62 87 HIS A N 1
ATOM 710 C CA . HIS A 1 87 ? -6.817 1.774 6.862 1.00 92.62 87 HIS A CA 1
ATOM 711 C C . HIS A 1 87 ? -6.526 1.081 5.530 1.00 92.62 87 HIS A C 1
ATOM 713 O O . HIS A 1 87 ? -5.376 1.040 5.101 1.00 92.62 87 HIS A O 1
ATOM 719 N N . SER A 1 88 ? -7.561 0.598 4.833 1.00 94.62 88 SER A N 1
ATOM 720 C CA . SER A 1 88 ? -7.400 -0.003 3.503 1.00 94.62 88 SER A CA 1
ATOM 721 C C . SER A 1 88 ? -6.826 0.986 2.483 1.00 94.62 88 SER A C 1
ATOM 723 O O . SER A 1 88 ? -6.026 0.601 1.639 1.00 94.62 88 SER A O 1
ATOM 725 N N . VAL A 1 89 ? -7.210 2.264 2.554 1.00 93.38 89 VAL A N 1
ATOM 726 C CA . VAL A 1 89 ? -6.685 3.317 1.670 1.00 93.38 89 VAL A CA 1
ATOM 727 C C . VAL A 1 89 ? -5.223 3.602 2.002 1.00 93.38 89 VAL A C 1
ATOM 729 O O . VAL A 1 89 ? -4.401 3.634 1.091 1.00 93.38 89 VAL A O 1
ATOM 732 N N . LEU A 1 90 ? -4.881 3.722 3.287 1.00 93.88 90 LEU A N 1
ATOM 733 C CA . LEU A 1 90 ? -3.497 3.930 3.729 1.00 93.88 90 LEU A CA 1
ATOM 734 C C . LEU A 1 90 ? -2.581 2.783 3.292 1.00 93.88 90 LEU A C 1
ATOM 736 O O . LEU A 1 90 ? -1.487 3.025 2.789 1.00 93.88 90 LEU A O 1
ATOM 740 N N . PHE A 1 91 ? -3.048 1.537 3.403 1.00 95.94 91 PHE A N 1
ATOM 741 C CA . PHE A 1 91 ? -2.317 0.381 2.890 1.00 95.94 91 PHE A CA 1
ATOM 742 C C . PHE A 1 91 ? -2.070 0.484 1.382 1.00 95.94 91 PHE A C 1
ATOM 744 O O . PHE A 1 91 ? -0.956 0.250 0.923 1.00 95.94 91 PHE A O 1
ATOM 751 N N . LEU A 1 92 ? -3.099 0.823 0.597 1.00 97.06 92 LEU A N 1
ATOM 752 C CA . LEU A 1 92 ? -2.977 0.921 -0.859 1.00 97.06 92 LEU A CA 1
ATOM 753 C C . LEU A 1 92 ? -1.992 2.021 -1.272 1.00 97.06 92 LEU A C 1
ATOM 755 O O . LEU A 1 92 ? -1.212 1.810 -2.199 1.00 97.06 92 LEU A O 1
ATOM 759 N N . LEU A 1 93 ? -1.989 3.154 -0.563 1.00 95.88 93 LEU A N 1
ATOM 760 C CA . LEU A 1 93 ? -1.000 4.215 -0.754 1.00 95.88 93 LEU A CA 1
ATOM 761 C C . LEU A 1 93 ? 0.412 3.709 -0.438 1.00 95.88 93 LEU A C 1
ATOM 763 O O . LEU A 1 93 ? 1.272 3.760 -1.313 1.00 95.88 93 LEU A O 1
ATOM 767 N N . ALA A 1 94 ? 0.629 3.111 0.738 1.00 96.56 94 ALA A N 1
ATOM 768 C CA . ALA A 1 94 ? 1.927 2.538 1.106 1.00 96.56 94 ALA A CA 1
ATOM 769 C C . ALA A 1 94 ? 2.407 1.464 0.121 1.00 96.56 94 ALA A C 1
ATOM 771 O O . ALA A 1 94 ? 3.588 1.396 -0.208 1.00 96.56 94 ALA A O 1
ATOM 772 N N . TYR A 1 95 ? 1.501 0.632 -0.393 1.00 97.38 95 TYR A N 1
ATOM 773 C CA . TYR A 1 95 ? 1.830 -0.408 -1.364 1.00 97.38 95 TYR A CA 1
ATOM 774 C C . TYR A 1 95 ? 2.347 0.186 -2.681 1.00 97.38 95 TYR A C 1
ATOM 776 O O . TYR A 1 95 ? 3.304 -0.328 -3.269 1.00 97.38 95 TYR A O 1
ATOM 784 N N . LEU A 1 96 ? 1.729 1.267 -3.165 1.00 97.12 96 LEU A N 1
ATOM 785 C CA . LEU A 1 96 ? 2.172 1.963 -4.375 1.00 97.12 96 LEU A CA 1
ATOM 786 C C . LEU A 1 96 ? 3.459 2.763 -4.127 1.00 97.12 96 LEU A C 1
ATOM 788 O O . LEU A 1 96 ? 4.364 2.720 -4.963 1.00 97.12 96 LEU A O 1
ATOM 792 N N . ASP A 1 97 ? 3.581 3.403 -2.966 1.00 96.00 97 ASP A N 1
ATOM 793 C CA . ASP A 1 97 ? 4.775 4.139 -2.539 1.00 96.00 97 ASP A CA 1
ATOM 794 C C . ASP A 1 97 ? 5.990 3.218 -2.360 1.00 96.00 97 ASP A C 1
ATOM 796 O O . ASP A 1 97 ? 7.096 3.568 -2.771 1.00 96.00 97 ASP A O 1
ATOM 800 N N . ALA A 1 98 ? 5.800 1.987 -1.883 1.00 96.62 98 ALA A N 1
ATOM 801 C CA . ALA A 1 98 ? 6.863 0.985 -1.858 1.00 96.62 98 ALA A CA 1
ATOM 802 C C . ALA A 1 98 ? 7.381 0.664 -3.273 1.00 96.62 98 ALA A C 1
ATOM 804 O O . ALA A 1 98 ? 8.586 0.560 -3.489 1.00 96.62 98 ALA A O 1
ATOM 805 N N . HIS A 1 99 ? 6.502 0.586 -4.278 1.00 95.88 99 HIS A N 1
ATOM 806 C CA . HIS A 1 99 ? 6.936 0.401 -5.667 1.00 95.88 99 HIS A CA 1
ATOM 807 C C . HIS A 1 99 ? 7.673 1.618 -6.235 1.00 95.88 99 HIS A C 1
ATOM 809 O O . HIS A 1 99 ? 8.516 1.449 -7.121 1.00 95.88 99 HIS A O 1
ATOM 815 N N . ILE A 1 100 ? 7.370 2.825 -5.750 1.00 94.81 100 ILE A N 1
ATOM 816 C CA . ILE A 1 100 ? 8.145 4.030 -6.067 1.00 94.81 100 ILE A CA 1
ATOM 817 C C . ILE A 1 100 ? 9.539 3.922 -5.451 1.00 94.81 100 ILE A C 1
ATOM 819 O O . ILE A 1 100 ? 10.525 4.108 -6.162 1.00 94.81 100 ILE A O 1
ATOM 823 N N . SER A 1 101 ? 9.625 3.539 -4.174 1.00 94.44 101 SER A N 1
ATOM 824 C CA . SER A 1 101 ? 10.894 3.318 -3.470 1.00 94.44 101 SER A CA 1
ATOM 825 C C . SER A 1 101 ? 11.766 2.263 -4.168 1.00 94.44 101 SER A C 1
ATOM 827 O O . SER A 1 101 ? 12.960 2.477 -4.363 1.00 94.44 101 SER A O 1
ATOM 829 N N . PHE A 1 102 ? 11.166 1.188 -4.691 1.00 93.38 102 PHE A N 1
ATOM 830 C CA . PHE A 1 102 ? 11.867 0.176 -5.495 1.00 93.38 102 PHE A CA 1
ATOM 831 C C . PHE A 1 102 ? 12.250 0.635 -6.917 1.00 93.38 102 PHE A C 1
ATOM 833 O O . PHE A 1 102 ? 12.835 -0.137 -7.677 1.00 93.38 102 PHE A O 1
ATOM 840 N N . GLY A 1 103 ? 11.891 1.855 -7.331 1.00 92.25 103 GLY A N 1
ATOM 841 C CA . GLY A 1 103 ? 12.155 2.374 -8.678 1.00 92.25 103 GLY A CA 1
ATOM 842 C C . GLY A 1 103 ? 11.306 1.730 -9.783 1.00 92.25 103 GLY A C 1
ATOM 843 O O . GLY A 1 103 ? 11.657 1.797 -10.962 1.00 92.25 103 GLY A O 1
ATOM 844 N N . LEU A 1 104 ? 10.192 1.087 -9.422 1.00 93.00 104 LEU A N 1
ATOM 845 C CA . LEU A 1 104 ? 9.324 0.325 -10.331 1.00 93.00 104 LEU A CA 1
ATOM 846 C C . LEU A 1 104 ? 8.093 1.111 -10.792 1.00 93.00 104 LEU A C 1
ATOM 848 O O . LEU A 1 104 ? 7.438 0.742 -11.772 1.00 93.00 104 LEU A O 1
ATOM 852 N N . LEU A 1 105 ? 7.769 2.184 -10.079 1.00 94.31 105 LEU A N 1
ATOM 853 C CA . LEU A 1 105 ? 6.634 3.053 -10.337 1.00 94.31 105 LEU A CA 1
ATOM 854 C C . LEU A 1 105 ? 7.072 4.512 -10.176 1.00 94.31 105 LEU A C 1
ATOM 856 O O . LEU A 1 105 ? 7.958 4.818 -9.389 1.00 94.31 105 LEU A O 1
ATOM 860 N N . SER A 1 106 ? 6.464 5.423 -10.932 1.00 95.19 106 SER A N 1
ATOM 861 C CA . SER A 1 106 ? 6.596 6.858 -10.666 1.00 95.19 106 SER A CA 1
ATOM 862 C C . SER A 1 106 ? 5.407 7.353 -9.853 1.00 95.19 106 SER A C 1
ATOM 864 O O . SER A 1 106 ? 4.316 6.798 -9.985 1.00 95.19 106 SER A O 1
ATOM 866 N N . GLU A 1 107 ? 5.588 8.442 -9.104 1.00 94.94 107 GLU A N 1
ATOM 867 C CA . GLU A 1 107 ? 4.518 9.107 -8.336 1.00 94.94 107 GLU A CA 1
ATOM 868 C C . GLU A 1 107 ? 3.277 9.365 -9.194 1.00 94.94 107 GLU A C 1
ATOM 870 O O . GLU A 1 107 ? 2.206 8.832 -8.926 1.00 94.94 107 GLU A O 1
ATOM 875 N N . ARG A 1 108 ? 3.455 10.023 -10.349 1.00 96.56 108 ARG A N 1
ATOM 876 C CA . ARG A 1 108 ? 2.362 10.268 -11.305 1.00 96.56 108 ARG A CA 1
ATOM 877 C C . ARG A 1 108 ? 1.602 8.993 -11.671 1.00 96.56 108 ARG A C 1
ATOM 879 O O . ARG A 1 108 ? 0.401 9.029 -11.920 1.00 96.56 108 ARG A O 1
ATOM 886 N N . ARG A 1 109 ? 2.298 7.859 -11.792 1.00 96.12 109 ARG A N 1
ATOM 887 C CA . ARG A 1 109 ? 1.656 6.593 -12.146 1.00 96.12 109 ARG A CA 1
ATOM 888 C C . ARG A 1 109 ? 0.946 5.960 -10.951 1.00 96.12 109 ARG A C 1
ATOM 890 O O . ARG A 1 109 ? -0.108 5.370 -11.180 1.00 96.12 109 ARG A O 1
ATOM 897 N N . ALA A 1 110 ? 1.488 6.087 -9.740 1.00 96.44 110 ALA A N 1
ATOM 898 C CA . ALA A 1 110 ? 0.809 5.710 -8.503 1.00 96.44 110 ALA A CA 1
ATOM 899 C C . ALA A 1 110 ? -0.512 6.466 -8.353 1.00 96.44 110 ALA A C 1
ATOM 901 O O . ALA A 1 110 ? -1.549 5.823 -8.209 1.00 96.44 110 ALA A O 1
ATOM 902 N N . ASP A 1 111 ? -0.503 7.786 -8.545 1.00 96.56 111 ASP A N 1
ATOM 903 C CA . ASP A 1 111 ? -1.708 8.620 -8.465 1.00 96.56 111 ASP A CA 1
ATOM 904 C C . ASP A 1 111 ? -2.774 8.173 -9.466 1.00 96.56 111 ASP A C 1
ATOM 906 O O . ASP A 1 111 ? -3.940 7.992 -9.121 1.00 96.56 111 ASP A O 1
ATOM 910 N N . GLU A 1 112 ? -2.381 7.923 -10.721 1.00 97.38 112 GLU A N 1
ATOM 911 C CA . GLU A 1 112 ? -3.318 7.429 -11.731 1.00 97.38 112 GLU A CA 1
ATOM 912 C C . GLU A 1 112 ? -3.910 6.055 -11.359 1.00 97.38 112 GLU A C 1
ATOM 914 O O . GLU A 1 112 ? -5.049 5.752 -11.725 1.00 97.38 112 GLU A O 1
ATOM 919 N N . ILE A 1 113 ? -3.133 5.183 -10.704 1.00 97.75 113 ILE A N 1
ATOM 920 C CA . ILE A 1 113 ? -3.611 3.874 -10.239 1.00 97.75 113 ILE A CA 1
ATOM 921 C C . ILE A 1 113 ? -4.572 4.060 -9.070 1.00 97.75 113 ILE A C 1
ATOM 923 O O . ILE A 1 113 ? -5.636 3.445 -9.082 1.00 97.75 113 ILE A O 1
ATOM 927 N N . MET A 1 114 ? -4.234 4.913 -8.107 1.00 96.88 114 MET A N 1
ATOM 928 C CA . MET A 1 114 ? -5.075 5.162 -6.946 1.00 96.88 114 MET A CA 1
ATOM 929 C C . MET A 1 114 ? -6.403 5.812 -7.346 1.00 96.88 114 MET A C 1
ATOM 931 O O . MET A 1 114 ? -7.457 5.352 -6.919 1.00 96.88 114 MET A O 1
ATOM 935 N N . ALA A 1 115 ? -6.381 6.781 -8.267 1.00 97.19 115 ALA A N 1
ATOM 936 C CA . ALA A 1 115 ? -7.593 7.341 -8.866 1.00 97.19 115 ALA A CA 1
ATOM 937 C C . ALA A 1 115 ? -8.451 6.254 -9.533 1.00 97.19 115 ALA A C 1
ATOM 939 O O . ALA A 1 115 ? -9.654 6.176 -9.300 1.00 97.19 115 ALA A O 1
ATOM 940 N N . TYR A 1 116 ? -7.827 5.349 -10.298 1.00 97.62 116 TYR A N 1
ATOM 941 C CA . TYR A 1 116 ? -8.544 4.227 -10.907 1.00 97.62 116 TYR A CA 1
ATOM 942 C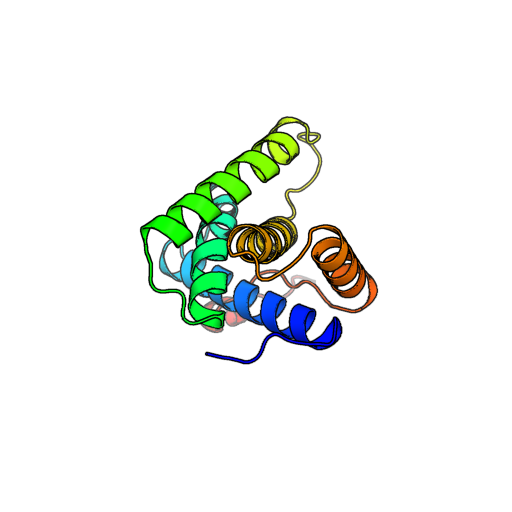 C . TYR A 1 116 ? -9.188 3.309 -9.856 1.00 97.62 116 TYR A C 1
ATOM 944 O O . TYR A 1 116 ? -10.312 2.857 -10.065 1.00 97.62 116 TYR A O 1
ATOM 952 N N . ILE A 1 117 ? -8.494 3.007 -8.753 1.00 96.69 117 ILE A N 1
ATOM 953 C CA . ILE A 1 117 ? -9.045 2.192 -7.660 1.00 96.69 117 ILE A CA 1
ATOM 954 C C . ILE A 1 117 ? -10.264 2.899 -7.059 1.00 96.69 117 ILE A C 1
ATOM 956 O O . ILE A 1 117 ? -11.329 2.295 -6.986 1.00 96.69 117 ILE A O 1
ATOM 960 N N . SER A 1 118 ? -10.134 4.175 -6.701 1.00 93.75 118 SER A N 1
ATOM 961 C CA . SER A 1 118 ? -11.210 4.952 -6.080 1.00 93.75 118 SER A CA 1
ATOM 962 C C . SER A 1 118 ? -12.446 5.108 -6.976 1.00 93.75 118 SER A C 1
ATOM 964 O O . SER A 1 118 ? -13.568 5.113 -6.480 1.00 93.75 118 SER A O 1
ATOM 966 N N . GLU A 1 119 ? -12.266 5.219 -8.295 1.00 94.75 119 GLU A N 1
ATOM 967 C CA . GLU A 1 119 ? -13.366 5.425 -9.251 1.00 94.75 119 GLU A CA 1
ATOM 968 C C . GLU A 1 119 ? -14.035 4.126 -9.722 1.00 94.75 119 GLU A C 1
ATOM 970 O O . GLU A 1 119 ? -15.186 4.141 -10.169 1.00 94.75 119 GLU A O 1
ATOM 975 N N . HIS A 1 120 ? -13.315 3.000 -9.699 1.00 95.19 120 HIS A N 1
ATOM 976 C CA . HIS A 1 120 ? -13.741 1.785 -10.401 1.00 95.19 120 HIS A CA 1
ATOM 977 C C . HIS A 1 120 ? -13.670 0.501 -9.581 1.00 95.19 120 HIS A C 1
ATOM 979 O O . HIS A 1 120 ? -14.078 -0.553 -10.081 1.00 95.19 120 HIS A O 1
ATOM 985 N N . CYS A 1 121 ? -13.138 0.544 -8.365 1.00 92.25 121 CYS A N 1
ATOM 986 C CA . CYS A 1 121 ? -12.983 -0.630 -7.525 1.00 92.25 121 CYS A CA 1
ATOM 987 C C . CYS A 1 121 ? -13.701 -0.452 -6.189 1.00 92.25 121 CYS A C 1
ATOM 989 O O . CYS A 1 121 ? -13.781 0.633 -5.625 1.00 92.25 121 CYS A O 1
ATOM 991 N N . GLU A 1 122 ? -14.207 -1.563 -5.669 1.00 89.94 122 GLU A N 1
ATOM 992 C CA . GLU A 1 122 ? -14.711 -1.621 -4.307 1.00 89.94 122 GLU A CA 1
ATOM 993 C C . GLU A 1 122 ? -13.523 -1.855 -3.370 1.00 89.94 122 GLU A C 1
ATOM 995 O O . GLU A 1 122 ? -12.900 -2.919 -3.406 1.00 89.94 122 GLU A O 1
ATOM 1000 N N . ILE A 1 123 ? -13.191 -0.857 -2.551 1.00 87.69 123 ILE A N 1
ATOM 1001 C CA . ILE A 1 123 ? -12.185 -1.006 -1.498 1.00 87.69 123 ILE A CA 1
ATOM 1002 C C . ILE A 1 123 ? -12.886 -1.651 -0.311 1.00 87.69 123 ILE A C 1
ATOM 1004 O O . ILE A 1 123 ? -13.623 -0.998 0.428 1.00 87.69 123 ILE A O 1
ATOM 1008 N N . ARG A 1 124 ? -12.696 -2.958 -0.160 1.00 77.31 124 ARG A N 1
ATOM 1009 C CA . ARG A 1 124 ? -13.295 -3.695 0.947 1.00 77.31 124 ARG A CA 1
ATOM 1010 C C . ARG A 1 124 ? -12.454 -3.534 2.210 1.00 77.31 124 ARG A C 1
ATOM 1012 O O . ARG A 1 124 ? -11.226 -3.410 2.173 1.00 77.31 124 ARG A O 1
ATOM 1019 N N . GLY A 1 125 ? -13.152 -3.518 3.340 1.00 69.00 125 GLY A N 1
ATOM 1020 C CA . GLY A 1 125 ? -12.554 -3.888 4.615 1.00 69.00 125 GLY A CA 1
ATOM 1021 C C . GLY A 1 125 ? -12.264 -5.393 4.640 1.00 69.00 125 GLY A C 1
ATOM 1022 O O . GLY A 1 125 ? -12.528 -6.094 3.659 1.00 69.00 125 GLY A O 1
ATOM 1023 N N . PRO A 1 126 ? -11.746 -5.914 5.752 1.00 63.12 126 PRO A N 1
ATOM 1024 C CA . PRO A 1 126 ? -11.351 -7.308 5.826 1.00 63.12 126 PRO A CA 1
ATOM 1025 C C . PRO A 1 126 ? -12.515 -8.247 5.521 1.00 63.12 126 PRO A C 1
ATOM 1027 O O . PRO A 1 126 ? -13.628 -8.076 6.028 1.00 63.12 126 PRO A O 1
ATOM 1030 N N . ALA A 1 127 ? -12.242 -9.278 4.722 1.00 58.16 127 ALA A N 1
ATOM 1031 C CA . ALA A 1 127 ? -13.122 -10.429 4.648 1.00 58.16 127 ALA A CA 1
ATOM 1032 C C . ALA A 1 127 ? -13.094 -11.108 6.023 1.00 58.16 127 ALA A C 1
ATOM 1034 O O . ALA A 1 127 ? -12.101 -11.732 6.394 1.00 58.16 127 ALA A O 1
ATOM 1035 N N . LEU A 1 128 ? -14.163 -10.942 6.807 1.00 51.38 128 LEU A N 1
ATOM 1036 C CA . LEU A 1 128 ? -14.301 -11.629 8.089 1.00 51.38 128 LEU A CA 1
ATOM 1037 C C . LEU A 1 128 ? -14.061 -13.134 7.866 1.00 51.38 128 LEU A C 1
ATOM 1039 O O . LEU A 1 128 ? -14.687 -13.712 6.968 1.00 51.38 128 LEU A O 1
ATOM 1043 N N . PRO A 1 129 ? -13.189 -13.792 8.654 1.00 51.88 129 PRO A N 1
ATOM 1044 C CA . PRO A 1 129 ? -13.026 -15.236 8.571 1.00 51.88 129 PRO A CA 1
ATOM 1045 C C . PRO A 1 129 ? -14.394 -15.912 8.700 1.00 51.88 129 PRO A C 1
ATOM 1047 O O . PRO A 1 129 ? -15.219 -15.474 9.499 1.00 51.88 129 PRO A O 1
ATOM 1050 N N . ALA A 1 130 ? -14.647 -16.996 7.960 1.00 50.69 130 ALA A N 1
ATOM 1051 C CA . ALA A 1 130 ? -15.948 -17.682 7.942 1.00 50.69 130 ALA A CA 1
ATOM 1052 C C . ALA A 1 130 ? -16.481 -18.068 9.344 1.00 50.69 130 ALA A C 1
ATOM 1054 O O . ALA A 1 130 ? -17.689 -18.187 9.530 1.00 50.69 130 ALA A O 1
ATOM 1055 N N . ALA A 1 131 ? -15.599 -18.194 10.342 1.00 48.28 131 ALA A N 1
ATOM 1056 C CA . ALA A 1 131 ? -15.958 -18.397 11.747 1.00 48.28 131 ALA A CA 1
ATOM 1057 C C . ALA A 1 131 ? -16.688 -17.199 12.400 1.00 48.28 131 ALA A C 1
ATOM 1059 O O . ALA A 1 131 ? -17.372 -17.392 13.396 1.00 48.28 131 ALA A O 1
ATOM 1060 N N . GLN A 1 132 ? -16.575 -15.988 11.847 1.00 49.66 132 GLN A N 1
ATOM 1061 C CA . GLN A 1 132 ? -17.234 -14.761 12.321 1.00 49.66 132 GLN A CA 1
ATOM 1062 C C . GLN A 1 132 ? -18.448 -14.359 11.461 1.00 49.66 132 GLN A C 1
ATOM 1064 O O . GLN A 1 132 ? -19.262 -13.546 11.889 1.00 49.66 132 GLN A O 1
ATOM 1069 N N . ALA A 1 133 ? -18.631 -14.957 10.277 1.00 48.16 133 ALA A N 1
ATOM 1070 C CA . ALA A 1 133 ? -19.833 -14.750 9.461 1.00 48.16 133 ALA A CA 1
ATOM 1071 C C . ALA A 1 133 ? -21.086 -15.435 10.051 1.00 48.16 133 ALA A C 1
ATOM 1073 O O . ALA A 1 133 ? -22.206 -15.088 9.684 1.00 48.16 133 ALA A O 1
ATOM 1074 N N . ALA A 1 134 ? -20.907 -16.393 10.968 1.00 47.16 134 ALA A N 1
ATOM 1075 C CA . ALA A 1 134 ? -21.998 -17.130 11.606 1.00 47.16 134 ALA A CA 1
ATOM 1076 C C . ALA A 1 134 ? -22.700 -16.359 12.744 1.00 47.16 134 ALA A C 1
ATOM 1078 O O . ALA A 1 134 ? -23.841 -16.687 13.064 1.00 47.16 134 ALA A O 1
ATOM 1079 N N . ASP A 1 135 ? -22.066 -15.324 13.310 1.00 45.47 135 ASP A N 1
ATOM 1080 C CA . ASP A 1 135 ? -22.609 -14.552 14.443 1.00 45.47 135 ASP A CA 1
ATOM 1081 C C . ASP A 1 135 ? -23.292 -13.236 14.030 1.00 45.47 135 ASP A C 1
ATOM 1083 O O . ASP A 1 135 ? -23.902 -12.556 14.861 1.00 45.47 135 ASP A O 1
ATOM 1087 N N . TYR A 1 136 ? -23.265 -12.872 12.743 1.00 44.50 136 TYR A N 1
ATOM 1088 C CA . TYR A 1 136 ? -24.002 -11.711 12.243 1.00 44.50 136 TYR A CA 1
ATOM 1089 C C . TYR A 1 136 ? -25.420 -12.104 11.806 1.00 44.50 136 TYR A C 1
ATOM 1091 O O . TYR A 1 136 ? -25.736 -12.192 10.621 1.00 44.50 136 TYR A O 1
ATOM 1099 N N . THR A 1 137 ? -26.314 -12.318 12.774 1.00 42.84 137 THR A N 1
ATOM 1100 C CA . THR A 1 137 ? -27.751 -12.125 12.523 1.00 42.84 137 THR A CA 1
ATOM 1101 C C . THR A 1 137 ? -28.042 -10.624 12.534 1.00 42.84 137 THR A C 1
ATOM 1103 O O . THR A 1 137 ? -27.890 -10.010 13.596 1.00 42.84 137 THR A O 1
ATOM 1106 N N . PRO A 1 138 ? -28.475 -10.010 11.415 1.00 40.00 138 PRO A N 1
ATOM 1107 C CA . PRO A 1 138 ? -28.947 -8.634 11.450 1.00 40.00 138 PRO A CA 1
ATOM 1108 C C . PRO A 1 138 ? -30.137 -8.573 12.410 1.00 40.00 138 PRO A C 1
ATOM 1110 O O . PRO A 1 138 ? -31.129 -9.289 12.249 1.00 40.00 138 PRO A O 1
ATOM 1113 N N . LYS A 1 139 ? -30.023 -7.758 13.460 1.00 40.88 139 LYS A N 1
ATOM 1114 C CA . LYS A 1 139 ? -31.175 -7.440 14.298 1.00 40.88 139 LYS A CA 1
ATOM 1115 C C . LYS A 1 139 ? -32.065 -6.463 13.531 1.00 40.88 139 LYS A C 1
ATOM 1117 O O . LYS A 1 139 ? -31.720 -5.291 13.474 1.00 40.88 139 LYS A O 1
ATOM 1122 N N . GLY A 1 140 ? -33.203 -6.979 13.061 1.00 41.84 140 GLY A N 1
ATOM 1123 C CA . GLY A 1 140 ? -34.451 -6.238 12.819 1.00 41.84 140 GLY A CA 1
ATOM 1124 C C . GLY A 1 140 ? -34.524 -5.460 11.521 1.00 41.84 140 GLY A C 1
ATOM 1125 O O . GLY A 1 140 ? -33.950 -4.355 11.484 1.00 41.84 140 GLY A O 1
#